Protein AF-A0A378MZ27-F1 (afdb_monomer_lite)

Organism: Mannheimia haemolytica (NCBI:txid75985)

Secondary structure (DSSP, 8-state):
-B-BT-BSS--STTSSPPPBPSSSEEEEEEEEEE-SSTT--EEEEEEEEE-SS-PBPPP---S-GGGS-HHHHHHHHHHTTPPP-SSS--PPPP-

Structure (mmCIF, N/CA/C/O backbone):
data_AF-A0A378MZ27-F1
#
_entry.id   AF-A0A378MZ27-F1
#
loop_
_atom_site.group_PDB
_atom_site.id
_atom_site.type_symbol
_atom_site.label_atom_id
_atom_site.label_alt_id
_atom_site.label_comp_id
_atom_site.label_asym_id
_atom_site.label_entity_id
_atom_site.label_seq_id
_atom_site.pdbx_PDB_ins_code
_atom_site.Cartn_x
_atom_site.Cartn_y
_atom_site.Cartn_z
_atom_site.occupancy
_atom_site.B_iso_or_equiv
_atom_site.auth_seq_id
_atom_site.auth_comp_id
_atom_site.auth_asym_id
_atom_site.auth_atom_id
_atom_site.pdbx_PDB_model_num
ATOM 1 N N . MET A 1 1 ? -3.894 -12.401 -9.930 1.00 94.25 1 MET A N 1
ATOM 2 C CA . MET A 1 1 ? -4.795 -11.239 -10.087 1.00 94.25 1 MET A CA 1
ATOM 3 C C . MET A 1 1 ? -4.781 -10.453 -8.793 1.00 94.25 1 MET A C 1
ATOM 5 O O . MET A 1 1 ? -4.634 -11.070 -7.745 1.00 94.25 1 MET A O 1
ATOM 9 N N . VAL A 1 2 ? -4.915 -9.136 -8.875 1.00 98.12 2 VAL A N 1
ATOM 10 C CA . VAL A 1 2 ? -5.040 -8.226 -7.731 1.00 98.12 2 VAL A CA 1
ATOM 11 C C . VAL A 1 2 ? -6.282 -7.361 -7.902 1.00 98.12 2 VAL A C 1
ATOM 13 O O . VAL A 1 2 ? -6.722 -7.117 -9.028 1.00 98.12 2 VAL A O 1
ATOM 16 N N . LEU A 1 3 ? -6.851 -6.927 -6.783 1.00 98.56 3 LEU A N 1
ATOM 17 C CA . LEU A 1 3 ? -7.974 -5.995 -6.728 1.00 98.56 3 LEU A CA 1
ATOM 18 C C . LEU A 1 3 ? -7.496 -4.600 -6.316 1.00 98.56 3 LEU A C 1
ATOM 20 O O . LEU A 1 3 ? -6.494 -4.454 -5.614 1.00 98.56 3 LEU A O 1
ATOM 24 N N . LYS A 1 4 ? -8.258 -3.574 -6.690 1.00 98.12 4 LYS A N 1
ATOM 25 C CA . LYS A 1 4 ? -8.022 -2.205 -6.233 1.00 98.12 4 LYS A CA 1
ATOM 26 C C . LYS A 1 4 ? -8.153 -2.128 -4.712 1.00 98.12 4 LYS A C 1
ATOM 28 O O . LYS A 1 4 ? -9.120 -2.633 -4.140 1.00 98.12 4 LYS A O 1
ATOM 33 N N . GLY A 1 5 ? -7.170 -1.513 -4.061 1.00 96.38 5 GLY A N 1
ATOM 34 C CA . GLY A 1 5 ? -7.086 -1.452 -2.603 1.00 96.38 5 GLY A CA 1
ATOM 35 C C . GLY A 1 5 ? -6.602 -2.748 -1.943 1.00 96.38 5 GLY A C 1
ATOM 36 O O . GLY A 1 5 ? -6.646 -2.839 -0.724 1.00 96.38 5 GLY A O 1
ATOM 37 N N . GLN A 1 6 ? -6.140 -3.750 -2.702 1.00 97.44 6 GLN A N 1
ATOM 38 C CA . GLN A 1 6 ? -5.500 -4.935 -2.126 1.00 97.44 6 GLN A CA 1
ATOM 39 C C . GLN A 1 6 ? -4.056 -4.612 -1.707 1.00 97.44 6 GLN A C 1
ATOM 41 O O . GLN A 1 6 ? -3.321 -4.056 -2.527 1.00 97.44 6 GLN A O 1
ATOM 46 N N . PRO A 1 7 ? -3.610 -4.973 -0.489 1.00 95.75 7 PRO A N 1
ATOM 47 C CA . PRO A 1 7 ? -2.215 -4.807 -0.093 1.00 95.75 7 PRO A CA 1
ATOM 48 C C . PRO A 1 7 ? -1.305 -5.695 -0.954 1.00 95.75 7 PRO A C 1
ATOM 50 O O . PRO A 1 7 ? -1.557 -6.889 -1.125 1.00 95.75 7 PRO A O 1
ATOM 53 N N . LEU A 1 8 ? -0.255 -5.093 -1.510 1.00 96.38 8 LEU A N 1
ATOM 54 C CA . LEU A 1 8 ? 0.781 -5.750 -2.314 1.00 96.38 8 LEU A CA 1
ATOM 55 C C . LEU A 1 8 ? 2.028 -6.059 -1.490 1.00 96.38 8 LEU A C 1
ATOM 57 O O . LEU A 1 8 ? 2.742 -7.017 -1.777 1.00 96.38 8 LEU A O 1
ATOM 61 N N . THR A 1 9 ? 2.283 -5.253 -0.463 1.00 93.50 9 THR A N 1
ATOM 62 C CA . THR A 1 9 ? 3.365 -5.463 0.494 1.00 93.50 9 THR A CA 1
ATOM 63 C C . THR A 1 9 ? 2.796 -5.643 1.892 1.00 93.50 9 THR A C 1
ATOM 65 O O . THR A 1 9 ? 1.669 -5.244 2.192 1.00 93.50 9 THR A O 1
ATOM 68 N N . LYS A 1 10 ? 3.592 -6.255 2.766 1.00 88.19 10 LYS A N 1
ATOM 69 C CA . LYS A 1 10 ? 3.321 -6.308 4.197 1.00 88.19 10 LYS A CA 1
ATOM 70 C C . LYS A 1 10 ? 4.367 -5.453 4.891 1.00 88.19 10 LYS A C 1
ATOM 72 O O . LYS A 1 10 ? 5.559 -5.665 4.692 1.00 88.19 10 LYS A O 1
ATOM 77 N N . GLY A 1 11 ? 3.915 -4.499 5.689 1.00 78.81 11 GLY A N 1
ATOM 78 C CA . GLY A 1 11 ? 4.813 -3.752 6.548 1.00 78.81 11 GLY A CA 1
ATOM 79 C C . GLY A 1 11 ? 5.298 -4.590 7.734 1.00 78.81 11 GLY A C 1
ATOM 80 O O . GLY A 1 11 ? 4.617 -5.517 8.177 1.00 78.81 11 GLY A O 1
ATOM 81 N N . ASP A 1 12 ? 6.470 -4.243 8.257 1.00 78.19 12 ASP A N 1
ATOM 82 C CA . ASP A 1 12 ? 7.044 -4.866 9.450 1.00 78.19 12 ASP A CA 1
ATOM 83 C C . ASP A 1 12 ? 6.919 -3.921 10.653 1.00 78.19 12 ASP A C 1
ATOM 85 O O . ASP A 1 12 ? 7.479 -2.825 10.631 1.00 78.19 12 ASP A O 1
ATOM 89 N N . HIS A 1 13 ? 6.157 -4.320 11.679 1.00 72.56 13 HIS A N 1
ATOM 90 C CA . HIS A 1 13 ? 6.013 -3.616 12.965 1.00 72.56 13 HIS A CA 1
ATOM 91 C C . HIS A 1 13 ? 5.930 -2.077 12.859 1.00 72.56 13 HIS A C 1
ATOM 93 O O . HIS A 1 13 ? 6.703 -1.368 13.500 1.00 72.56 13 HIS A O 1
ATOM 99 N N . PHE A 1 14 ? 5.025 -1.542 12.030 1.00 74.31 14 PHE A N 1
ATOM 100 C CA . PHE A 1 14 ? 4.853 -0.091 11.811 1.00 74.31 14 PHE A CA 1
ATOM 101 C C . PHE A 1 14 ? 6.042 0.668 11.195 1.00 74.31 14 PHE A C 1
ATOM 103 O O . PHE A 1 14 ? 5.942 1.873 10.981 1.00 74.31 14 PHE A O 1
ATOM 110 N N . ARG A 1 15 ? 7.147 0.002 10.842 1.00 75.88 15 ARG A N 1
ATOM 111 C CA . ARG A 1 15 ? 8.310 0.651 10.205 1.00 75.88 15 ARG A CA 1
ATOM 112 C C . ARG A 1 15 ? 8.071 0.991 8.741 1.00 75.88 15 ARG A C 1
ATOM 114 O O . ARG A 1 15 ? 8.688 1.905 8.207 1.00 75.88 15 ARG A O 1
ATOM 121 N N . GLN A 1 16 ? 7.208 0.220 8.092 1.00 85.38 16 GLN A N 1
ATOM 122 C CA . GLN A 1 16 ? 6.831 0.384 6.696 1.00 85.38 16 GLN A CA 1
ATOM 123 C C . GLN A 1 16 ? 5.332 0.196 6.574 1.00 85.38 16 GLN A C 1
ATOM 125 O O . GLN A 1 16 ? 4.757 -0.664 7.244 1.00 85.38 16 GLN A O 1
ATOM 130 N N . LEU A 1 17 ? 4.711 0.989 5.714 1.00 89.69 17 LEU A N 1
ATOM 131 C CA . LEU A 1 17 ? 3.292 0.889 5.428 1.00 89.69 17 LEU A CA 1
ATOM 132 C C . LEU A 1 17 ? 3.056 -0.115 4.295 1.00 89.69 17 LEU A C 1
ATOM 134 O O . LEU A 1 17 ? 3.835 -0.140 3.338 1.00 89.69 17 LEU A O 1
ATOM 138 N N . PRO A 1 18 ? 1.988 -0.926 4.367 1.00 92.62 18 PRO A N 1
ATOM 139 C CA . PRO A 1 18 ? 1.526 -1.693 3.221 1.00 92.62 18 PRO A CA 1
ATOM 140 C C . PRO A 1 18 ? 1.236 -0.769 2.033 1.00 92.62 18 PRO A C 1
ATOM 142 O O . PRO A 1 18 ? 0.488 0.203 2.147 1.00 92.62 18 PRO A O 1
ATOM 145 N N . VAL A 1 19 ? 1.802 -1.091 0.874 1.00 93.00 19 VAL A N 1
ATOM 146 C CA . VAL A 1 19 ? 1.490 -0.428 -0.394 1.00 93.00 19 VAL A CA 1
ATOM 147 C C . VAL A 1 19 ? 0.351 -1.194 -1.047 1.00 93.00 19 VAL A C 1
ATOM 149 O O . VAL A 1 19 ? 0.410 -2.418 -1.163 1.00 93.00 19 VAL A O 1
ATOM 152 N N . HIS A 1 20 ? -0.691 -0.484 -1.467 1.00 96.19 20 HIS A N 1
ATOM 153 C CA . HIS A 1 20 ? -1.897 -1.083 -2.028 1.00 96.19 20 HIS A CA 1
ATOM 154 C C . HIS A 1 20 ? -1.936 -0.944 -3.545 1.00 96.19 20 HIS A C 1
ATOM 156 O O . HIS A 1 20 ? -1.435 0.027 -4.110 1.00 96.19 20 HIS A O 1
ATOM 162 N N . SER A 1 21 ? -2.574 -1.905 -4.208 1.00 97.69 21 SER A N 1
ATOM 163 C CA . SER A 1 21 ? -2.784 -1.838 -5.646 1.00 97.69 21 SER A CA 1
ATOM 164 C C . SER A 1 21 ? -3.729 -0.685 -6.015 1.00 97.69 21 SER A C 1
ATOM 166 O O . SER A 1 21 ? -4.825 -0.597 -5.447 1.00 97.69 21 SER A O 1
ATOM 168 N N . PRO A 1 22 ? -3.360 0.184 -6.974 1.00 97.00 22 PRO A N 1
ATOM 169 C CA . PRO A 1 22 ? -4.188 1.322 -7.370 1.00 97.00 22 PRO A CA 1
ATOM 170 C C . PRO A 1 22 ? -5.362 0.939 -8.289 1.00 97.00 22 PRO A C 1
ATOM 172 O O . PRO A 1 22 ? -6.280 1.739 -8.462 1.00 97.00 22 PRO A O 1
ATOM 175 N N . THR A 1 23 ? -5.354 -0.266 -8.869 1.00 98.12 23 THR A N 1
ATOM 176 C CA . THR A 1 23 ? -6.360 -0.765 -9.824 1.00 98.12 23 THR A CA 1
ATOM 177 C C . THR A 1 23 ? -6.496 -2.289 -9.723 1.00 98.12 23 THR A C 1
ATOM 179 O O . THR A 1 23 ? -5.692 -2.945 -9.064 1.00 98.12 23 THR A O 1
ATOM 182 N N . SER A 1 24 ? -7.506 -2.879 -10.361 1.00 98.69 24 SER A N 1
ATOM 183 C CA . SER A 1 24 ? -7.550 -4.331 -10.557 1.00 98.69 24 SER A CA 1
ATOM 184 C C . SER A 1 24 ? -6.743 -4.744 -11.783 1.00 98.69 24 SER A C 1
ATOM 186 O O . SER A 1 24 ? -6.612 -3.997 -12.754 1.00 98.69 24 SER A O 1
ATOM 188 N N . GLY A 1 25 ? -6.186 -5.951 -11.746 1.00 98.50 25 GLY A N 1
ATOM 189 C CA . GLY A 1 25 ? -5.399 -6.442 -12.866 1.00 98.50 25 GLY A CA 1
ATOM 190 C C . GLY A 1 25 ? -4.535 -7.646 -12.544 1.00 98.50 25 GLY A C 1
ATOM 191 O O . GLY A 1 25 ? -4.747 -8.376 -11.567 1.00 98.50 25 GLY A O 1
ATOM 192 N N . ARG A 1 26 ? -3.530 -7.857 -13.387 1.00 98.56 26 ARG A N 1
ATOM 193 C CA . ARG A 1 26 ? -2.564 -8.945 -13.263 1.00 98.56 26 ARG A CA 1
ATOM 194 C C . ARG A 1 26 ? -1.187 -8.370 -12.968 1.00 98.56 26 ARG A C 1
ATOM 196 O O . ARG A 1 26 ? -0.717 -7.490 -13.675 1.00 98.56 26 ARG A O 1
ATOM 203 N N . VAL A 1 27 ? -0.529 -8.896 -11.938 1.00 98.19 27 VAL A N 1
ATOM 204 C CA . VAL A 1 27 ? 0.900 -8.639 -11.734 1.00 98.19 27 VAL A CA 1
ATOM 205 C C . VAL A 1 27 ? 1.655 -9.356 -12.847 1.00 98.19 27 VAL A C 1
ATOM 207 O O . VAL A 1 27 ? 1.488 -10.566 -13.013 1.00 98.19 27 VAL A O 1
ATOM 210 N N . ILE A 1 28 ? 2.435 -8.603 -13.615 1.00 98.19 28 ILE A N 1
ATOM 211 C CA . ILE A 1 28 ? 3.197 -9.118 -14.759 1.00 98.19 28 ILE A CA 1
ATOM 212 C C . ILE A 1 28 ? 4.706 -9.126 -14.516 1.00 98.19 28 ILE A C 1
ATOM 214 O O . ILE A 1 28 ? 5.421 -9.792 -15.254 1.00 98.19 28 ILE A O 1
ATOM 218 N N . GLY A 1 29 ? 5.178 -8.446 -13.469 1.00 97.50 29 GLY A N 1
ATOM 219 C CA . GLY A 1 29 ? 6.593 -8.399 -13.126 1.00 97.50 29 GLY A CA 1
ATOM 220 C C . GLY A 1 29 ? 6.847 -7.798 -11.748 1.00 97.50 29 GLY A C 1
ATOM 221 O O . GLY A 1 29 ? 6.014 -7.061 -11.210 1.00 97.50 29 GLY A O 1
ATOM 222 N N . ILE A 1 30 ? 8.005 -8.146 -11.190 1.00 97.31 30 ILE A N 1
ATOM 223 C CA . ILE A 1 30 ? 8.599 -7.519 -10.008 1.00 97.31 30 ILE A CA 1
ATOM 224 C C . ILE A 1 30 ? 10.075 -7.317 -10.335 1.00 97.31 30 ILE A C 1
ATOM 226 O O . ILE A 1 30 ? 10.854 -8.267 -10.302 1.00 97.31 30 ILE A O 1
ATOM 230 N N . GLU A 1 31 ? 10.443 -6.100 -10.711 1.00 97.00 31 GLU A N 1
ATOM 231 C CA . GLU A 1 31 ? 11.767 -5.800 -11.262 1.00 97.00 31 GLU A CA 1
ATOM 232 C C . GLU A 1 31 ? 12.144 -4.326 -11.046 1.00 97.00 31 GLU A C 1
ATOM 234 O O . GLU A 1 31 ? 11.278 -3.523 -10.685 1.00 97.00 31 GLU A O 1
ATOM 239 N N . PRO A 1 32 ? 13.428 -3.950 -11.205 1.00 96.56 32 PRO A N 1
ATOM 240 C CA . PRO A 1 32 ? 13.839 -2.555 -11.119 1.00 96.56 32 PRO A CA 1
ATOM 241 C C . PRO A 1 32 ? 13.162 -1.701 -12.198 1.00 96.56 32 PRO A C 1
ATOM 243 O O . PRO A 1 32 ? 13.278 -1.988 -13.387 1.00 96.56 32 PRO A O 1
ATOM 246 N N . TYR A 1 33 ? 12.511 -0.616 -11.784 1.00 94.06 33 TYR A N 1
ATOM 247 C CA . TYR A 1 33 ? 11.925 0.385 -12.674 1.00 94.06 33 TYR A CA 1
ATOM 248 C C . TYR A 1 33 ? 12.313 1.787 -12.209 1.00 94.06 33 TYR A C 1
ATOM 250 O O . TYR A 1 33 ? 12.633 1.980 -11.038 1.00 94.06 33 TYR A O 1
ATOM 258 N N . VAL A 1 34 ? 12.312 2.766 -13.117 1.00 93.06 34 VAL A N 1
ATOM 259 C CA . VAL A 1 34 ? 12.656 4.153 -12.771 1.00 93.06 34 VAL A CA 1
ATOM 260 C C . VAL A 1 34 ? 11.744 4.659 -11.650 1.00 93.06 34 VAL A C 1
ATOM 262 O O . VAL A 1 34 ? 10.518 4.577 -11.758 1.00 93.06 34 VAL A O 1
ATOM 265 N N . SER A 1 35 ? 12.336 5.140 -10.554 1.00 89.06 35 SER A N 1
ATOM 266 C CA . SER A 1 35 ? 11.556 5.647 -9.427 1.00 89.06 35 SER 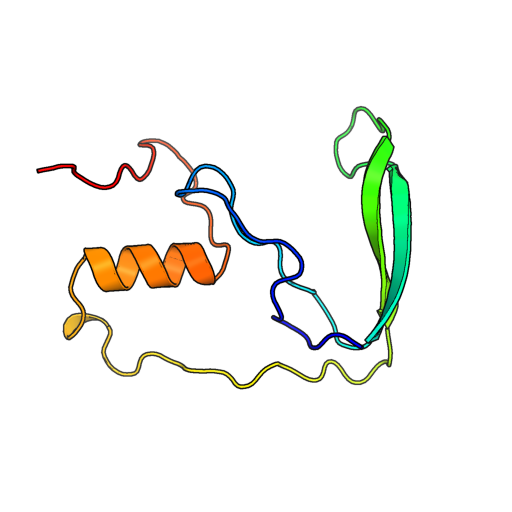A CA 1
ATOM 267 C C . SER A 1 35 ? 10.881 6.978 -9.760 1.00 89.06 35 SER A C 1
ATOM 269 O O . SER A 1 35 ? 11.283 7.709 -10.666 1.00 89.06 35 SER A O 1
ATOM 271 N N . ALA A 1 36 ? 9.844 7.314 -8.991 1.00 82.88 36 ALA A N 1
ATOM 272 C CA . ALA A 1 36 ? 9.156 8.601 -9.096 1.00 82.88 36 ALA A CA 1
ATOM 273 C C . ALA A 1 36 ? 9.966 9.770 -8.500 1.00 82.88 36 ALA A C 1
ATOM 275 O O . ALA A 1 36 ? 9.583 10.932 -8.647 1.00 82.88 36 ALA A O 1
ATOM 276 N N . HIS A 1 37 ? 11.065 9.482 -7.799 1.00 85.94 37 HIS A N 1
ATOM 277 C CA . HIS A 1 37 ? 11.942 10.503 -7.247 1.00 85.94 37 HIS A CA 1
ATOM 278 C C . HIS A 1 37 ? 12.761 11.169 -8.362 1.00 85.94 37 HIS A C 1
ATOM 280 O O . HIS A 1 37 ? 13.177 10.521 -9.320 1.00 85.94 37 HIS A O 1
ATOM 286 N N . ALA A 1 38 ? 13.069 12.461 -8.214 1.00 86.75 38 ALA A N 1
ATOM 287 C CA . ALA A 1 38 ? 13.785 13.238 -9.232 1.00 86.75 38 ALA A CA 1
ATOM 288 C C . ALA A 1 38 ? 15.185 12.690 -9.584 1.00 86.75 38 ALA A C 1
ATOM 290 O O . ALA A 1 38 ? 15.735 13.039 -10.624 1.00 86.75 38 ALA A O 1
ATOM 291 N N . SER A 1 39 ? 15.764 11.831 -8.736 1.00 90.62 39 SER A N 1
ATOM 292 C CA . SER A 1 39 ? 17.033 11.154 -9.028 1.00 90.62 39 SER A CA 1
ATOM 293 C C . SER A 1 39 ? 16.933 10.107 -10.141 1.00 90.62 39 SER A C 1
ATOM 295 O O . SER A 1 39 ? 17.965 9.752 -10.703 1.00 90.62 39 SER A O 1
ATOM 297 N N . GLY A 1 40 ? 15.737 9.582 -10.438 1.00 89.38 40 GLY A N 1
ATOM 298 C CA . GLY A 1 40 ? 15.526 8.561 -11.469 1.00 89.38 40 GLY A CA 1
ATOM 299 C C . GLY A 1 40 ? 16.246 7.232 -11.211 1.00 89.38 40 GLY A C 1
ATOM 300 O O . GLY A 1 40 ? 16.444 6.449 -12.140 1.00 89.38 40 GLY A O 1
ATOM 301 N N . LEU A 1 41 ? 16.673 6.967 -9.972 1.00 93.94 41 LEU A N 1
ATOM 302 C CA . LEU A 1 41 ? 17.332 5.706 -9.631 1.00 93.94 41 LEU A CA 1
ATOM 303 C C . LEU A 1 41 ? 16.322 4.549 -9.700 1.00 93.94 41 LEU A C 1
ATOM 305 O O . LEU A 1 41 ? 15.205 4.712 -9.206 1.00 93.94 41 LEU A O 1
ATOM 309 N N . PRO A 1 42 ? 16.681 3.390 -10.285 1.00 94.12 42 PRO A N 1
ATOM 310 C CA . PRO A 1 42 ? 15.779 2.249 -10.329 1.00 94.12 42 PRO A CA 1
ATOM 311 C C . PRO A 1 42 ? 15.442 1.718 -8.932 1.00 94.12 42 PRO A C 1
ATOM 313 O O . PRO A 1 42 ? 16.334 1.511 -8.109 1.00 94.12 42 PRO A O 1
ATOM 316 N N . GLU A 1 43 ? 14.166 1.424 -8.698 1.00 93.00 43 GLU A N 1
ATOM 317 C CA . GLU A 1 43 ? 13.651 0.798 -7.480 1.00 93.00 43 GLU A CA 1
ATOM 318 C C . GLU A 1 43 ? 12.874 -0.477 -7.821 1.00 93.00 43 GLU A C 1
ATOM 320 O O . GLU A 1 43 ? 12.241 -0.577 -8.877 1.00 93.00 43 GLU A O 1
ATOM 325 N N . ILE A 1 44 ? 12.914 -1.470 -6.926 1.00 94.31 44 ILE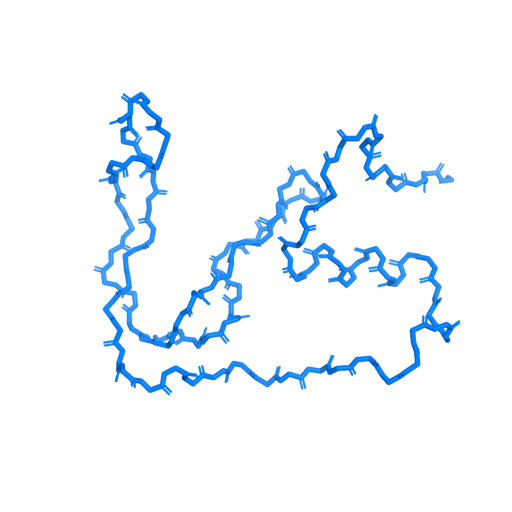 A N 1
ATOM 326 C CA . ILE A 1 44 ? 12.125 -2.698 -7.079 1.00 94.31 44 ILE A CA 1
ATOM 327 C C . ILE A 1 44 ? 10.640 -2.336 -7.125 1.00 94.31 44 ILE A C 1
ATOM 329 O O . ILE A 1 44 ? 10.091 -1.811 -6.159 1.00 94.31 44 ILE A O 1
ATOM 333 N N . THR A 1 45 ? 9.995 -2.641 -8.249 1.00 95.31 45 THR A N 1
ATOM 334 C CA . THR A 1 45 ? 8.648 -2.173 -8.577 1.00 95.31 45 THR A CA 1
ATOM 335 C C . THR A 1 45 ? 7.746 -3.337 -8.965 1.00 95.31 45 THR A C 1
ATOM 337 O O . THR A 1 45 ? 8.148 -4.234 -9.702 1.00 95.31 45 THR A O 1
ATOM 340 N N . VAL A 1 46 ? 6.498 -3.315 -8.490 1.00 96.81 46 VAL A N 1
ATOM 341 C CA . VAL A 1 46 ? 5.454 -4.256 -8.915 1.00 96.81 46 VAL A CA 1
ATOM 342 C C . VAL A 1 46 ? 4.749 -3.692 -10.148 1.00 96.81 46 VAL A C 1
ATOM 344 O O . VAL A 1 46 ? 4.129 -2.632 -10.072 1.00 96.81 46 VAL A O 1
ATOM 347 N N . ILE A 1 47 ? 4.805 -4.408 -11.272 1.00 97.00 47 ILE A N 1
ATOM 348 C CA . ILE A 1 47 ? 4.192 -3.985 -12.538 1.00 97.00 47 ILE A CA 1
ATOM 349 C C . ILE A 1 47 ? 2.834 -4.668 -12.696 1.00 97.00 47 ILE A C 1
ATOM 351 O O . ILE A 1 47 ? 2.728 -5.897 -12.626 1.00 97.00 47 ILE A O 1
ATOM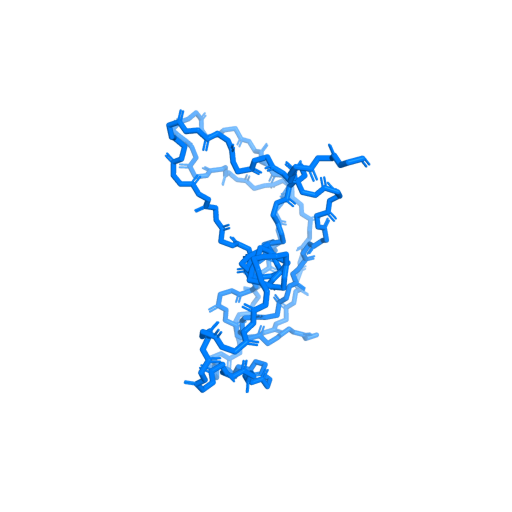 355 N N . ILE A 1 48 ? 1.790 -3.868 -12.922 1.00 98.12 48 ILE A N 1
ATOM 356 C CA . ILE A 1 48 ? 0.406 -4.336 -13.032 1.00 98.12 48 ILE A CA 1
ATOM 357 C C . ILE A 1 48 ? -0.145 -3.995 -14.413 1.00 98.12 48 ILE A C 1
ATOM 359 O O . ILE A 1 48 ? -0.265 -2.829 -14.779 1.00 98.12 48 ILE A O 1
ATOM 363 N N . GLU A 1 49 ? -0.537 -5.029 -15.151 1.00 98.44 49 GLU A N 1
ATOM 364 C CA . GLU A 1 49 ? -1.390 -4.909 -16.329 1.00 98.44 49 GLU A CA 1
ATOM 365 C C . GLU A 1 49 ? -2.835 -4.738 -15.849 1.00 98.44 49 GLU A C 1
ATOM 367 O O . GLU A 1 49 ? -3.408 -5.658 -15.253 1.00 98.44 49 GLU A O 1
ATOM 372 N N . THR A 1 50 ? -3.404 -3.545 -16.042 1.00 98.19 50 THR A N 1
ATOM 373 C CA . THR A 1 50 ? -4.789 -3.259 -15.644 1.00 98.19 50 THR A CA 1
ATOM 374 C C . THR A 1 50 ? -5.771 -4.112 -16.444 1.00 98.19 50 THR A C 1
ATOM 376 O O . THR A 1 50 ? -5.604 -4.316 -17.644 1.00 98.19 50 THR A O 1
ATOM 379 N N . ASP A 1 51 ? -6.822 -4.597 -15.782 1.00 97.81 51 ASP A N 1
ATOM 380 C CA . ASP A 1 51 ? -7.943 -5.261 -16.456 1.00 97.81 51 ASP A CA 1
ATOM 381 C C . ASP A 1 51 ? -9.054 -4.283 -16.886 1.00 97.81 51 ASP A C 1
ATOM 383 O O . ASP A 1 51 ? -10.067 -4.715 -17.442 1.00 97.81 51 ASP A O 1
ATOM 387 N N . GLY A 1 52 ? -8.885 -2.982 -16.608 1.00 97.81 52 GLY A N 1
ATOM 388 C CA . GLY A 1 52 ? -9.830 -1.911 -16.933 1.00 97.81 52 GLY A CA 1
ATOM 389 C C . GLY A 1 52 ? -11.114 -1.899 -16.096 1.00 97.81 52 GLY A C 1
ATOM 390 O O . GLY A 1 52 ? -12.017 -1.120 -16.391 1.00 97.81 52 GLY A O 1
ATOM 391 N N . LYS A 1 53 ? -11.237 -2.760 -15.077 1.00 97.94 53 LYS A N 1
ATOM 392 C CA . LYS A 1 53 ? -12.480 -2.916 -14.298 1.00 97.94 53 LYS A CA 1
ATOM 393 C C . LYS A 1 53 ? -12.491 -2.137 -12.990 1.00 97.94 53 LYS A C 1
ATOM 395 O O . LYS A 1 53 ? -13.564 -1.959 -12.420 1.00 97.94 53 LYS A O 1
ATOM 400 N N . ASP A 1 54 ? -11.318 -1.747 -12.487 1.00 96.50 54 ASP A N 1
ATOM 401 C CA . ASP A 1 54 ? -11.137 -1.106 -11.177 1.00 96.50 54 ASP A CA 1
ATOM 402 C C . ASP A 1 54 ? -11.913 -1.797 -10.041 1.00 96.50 54 ASP A C 1
ATOM 404 O O . ASP A 1 54 ? -12.469 -1.164 -9.137 1.00 96.50 54 ASP A O 1
ATOM 408 N N . LYS A 1 55 ? -11.963 -3.131 -10.079 1.00 98.25 55 LYS A N 1
ATOM 409 C CA . LYS A 1 55 ? -12.696 -3.918 -9.096 1.00 98.25 55 LYS A CA 1
ATOM 410 C C . LYS A 1 55 ? -12.002 -3.807 -7.742 1.00 98.25 55 LYS A C 1
ATOM 412 O O . LYS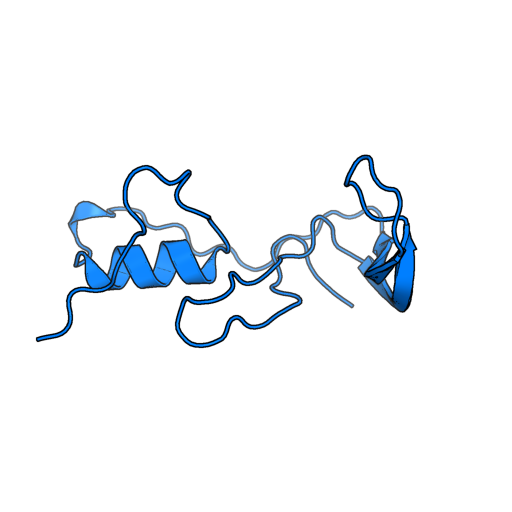 A 1 55 ? -10.860 -4.234 -7.582 1.00 98.25 55 LYS A O 1
ATOM 417 N N . TRP A 1 56 ? -12.714 -3.255 -6.769 1.00 97.75 56 TRP A N 1
ATOM 418 C CA . TRP A 1 56 ? -12.239 -3.104 -5.399 1.00 97.75 56 TRP A CA 1
ATOM 419 C C . TRP A 1 56 ? -12.223 -4.429 -4.635 1.00 97.75 56 TRP A C 1
ATOM 421 O O . TRP A 1 56 ? -13.026 -5.327 -4.904 1.00 97.75 56 TRP A O 1
ATOM 431 N N . VAL A 1 57 ? -11.336 -4.515 -3.641 1.00 97.19 57 VAL A N 1
ATOM 432 C CA . VAL A 1 57 ? -11.512 -5.439 -2.514 1.00 97.19 57 VAL A CA 1
ATOM 433 C C . VAL A 1 57 ? -12.837 -5.163 -1.802 1.00 97.19 57 VAL A C 1
ATOM 435 O O . VAL A 1 57 ? -13.414 -4.077 -1.922 1.00 97.19 57 VAL A O 1
ATOM 438 N N . GLU A 1 58 ? -13.320 -6.137 -1.034 1.00 95.62 58 GLU A N 1
ATOM 439 C CA . GLU A 1 58 ? -14.420 -5.881 -0.111 1.00 95.62 58 GLU A CA 1
ATOM 440 C C . GLU A 1 58 ? -14.020 -4.762 0.857 1.00 95.62 58 GLU A C 1
ATOM 442 O O . GLU A 1 58 ? -12.972 -4.813 1.503 1.00 95.62 58 GLU A O 1
ATOM 447 N N . ARG A 1 59 ? -14.839 -3.711 0.911 1.00 92.06 59 ARG A N 1
ATOM 448 C CA . ARG A 1 59 ? -14.585 -2.551 1.762 1.00 92.06 59 ARG A CA 1
ATOM 449 C C . ARG A 1 59 ? -15.302 -2.755 3.083 1.00 92.06 59 ARG A C 1
ATOM 451 O O . ARG A 1 59 ? -16.492 -3.047 3.091 1.00 92.06 59 ARG A O 1
ATOM 458 N N . GLN A 1 60 ? -14.586 -2.522 4.174 1.00 90.12 60 GLN A N 1
ATOM 459 C CA . GLN A 1 60 ? -15.119 -2.580 5.532 1.00 90.12 60 GLN A CA 1
ATOM 460 C C . GLN A 1 60 ? -15.081 -1.171 6.142 1.00 90.12 60 GLN A C 1
ATOM 462 O O . GLN A 1 60 ? -14.140 -0.843 6.876 1.00 90.12 60 GLN A O 1
ATOM 467 N N . PRO A 1 61 ? -16.034 -0.291 5.772 1.00 89.50 61 PRO A N 1
ATOM 468 C CA . PRO A 1 61 ? -16.111 1.043 6.350 1.00 89.50 61 PRO A CA 1
ATOM 469 C C . PRO A 1 61 ? -16.364 0.955 7.860 1.00 89.50 61 PRO A C 1
ATOM 471 O O . PRO A 1 61 ? -16.978 0.011 8.351 1.00 89.50 61 PRO A O 1
ATOM 474 N N . ILE A 1 62 ? -15.872 1.947 8.594 1.00 90.88 62 ILE A N 1
ATOM 475 C CA . ILE A 1 62 ? -16.131 2.097 10.026 1.00 90.88 62 ILE A CA 1
ATOM 476 C C . ILE A 1 62 ? -17.285 3.088 10.148 1.00 90.88 62 ILE A C 1
ATOM 478 O O . ILE A 1 62 ? -17.120 4.245 9.770 1.00 90.88 62 ILE A O 1
ATOM 482 N N . GLU A 1 63 ? -18.442 2.631 10.623 1.00 89.75 63 GLU A N 1
ATOM 483 C CA . GLU A 1 63 ? -19.629 3.488 10.762 1.00 89.75 63 GLU A CA 1
ATOM 484 C C . GLU A 1 63 ? -19.463 4.509 11.892 1.00 89.75 63 GLU A C 1
ATOM 486 O O . GLU A 1 63 ? -19.679 5.700 11.684 1.00 89.75 63 GLU A O 1
ATOM 491 N N . ASP A 1 64 ? -19.007 4.051 13.061 1.00 94.06 64 ASP A N 1
ATOM 492 C CA . ASP A 1 64 ? -18.692 4.898 14.208 1.00 94.06 64 ASP A CA 1
ATOM 493 C C . ASP A 1 64 ? -17.259 4.641 14.680 1.00 94.06 64 ASP A C 1
ATOM 495 O O . ASP A 1 64 ? -16.966 3.654 15.357 1.00 94.06 64 ASP A O 1
ATOM 499 N N . PHE A 1 65 ? -16.342 5.535 14.315 1.00 89.94 65 PHE A N 1
ATOM 500 C CA . PHE A 1 65 ? -14.945 5.412 14.724 1.00 89.94 65 PHE A CA 1
ATOM 501 C C . PHE A 1 65 ? -14.714 5.792 16.193 1.00 89.94 65 PHE A C 1
ATOM 503 O O . PHE A 1 65 ? -13.685 5.405 16.740 1.00 89.94 65 PHE A O 1
ATOM 510 N N . LEU A 1 66 ? -15.647 6.502 16.844 1.00 94.25 66 LEU A N 1
ATOM 511 C CA . LEU A 1 66 ? -15.545 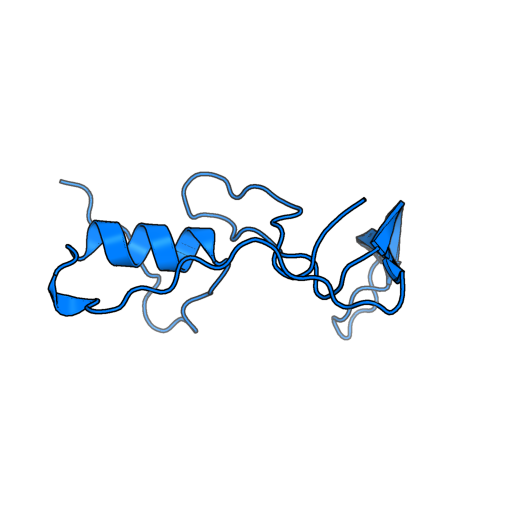6.856 18.267 1.00 94.25 66 LEU A CA 1
ATOM 512 C C . LEU A 1 66 ? -15.766 5.642 19.175 1.00 94.25 66 LEU A C 1
ATOM 514 O O . LEU A 1 66 ? -15.348 5.652 20.331 1.00 94.25 66 LEU A O 1
ATOM 518 N N . SER A 1 67 ? -16.378 4.584 18.640 1.00 95.44 67 SER A N 1
ATOM 519 C CA . SER A 1 67 ? -16.508 3.289 19.312 1.00 95.44 67 SER A CA 1
ATOM 520 C C . SER A 1 67 ? -15.192 2.502 19.396 1.00 95.44 67 SER A C 1
ATOM 522 O O . SER A 1 67 ? -15.107 1.522 20.138 1.00 95.44 67 SER A O 1
ATOM 524 N N . LEU A 1 68 ? -14.164 2.908 18.641 1.00 95.25 68 LEU A N 1
ATOM 525 C CA . LEU A 1 68 ? -12.877 2.224 18.584 1.00 95.25 68 LEU A CA 1
ATOM 526 C C . LEU A 1 68 ? -11.893 2.804 19.597 1.00 95.25 68 LEU A C 1
ATOM 528 O O . LEU A 1 68 ? -11.843 4.010 19.837 1.00 95.25 68 LEU A O 1
ATOM 532 N N . THR A 1 69 ? -11.037 1.945 20.140 1.00 95.69 69 THR A N 1
ATOM 533 C CA . THR A 1 69 ? -9.888 2.405 20.920 1.00 95.69 69 THR A CA 1
ATOM 534 C C . THR A 1 69 ? -8.856 3.076 20.015 1.00 95.69 69 THR A C 1
ATOM 536 O O . THR A 1 69 ? -8.775 2.792 18.815 1.00 95.69 69 THR A O 1
ATOM 539 N N . SER A 1 70 ? -8.001 3.919 20.599 1.00 92.50 70 SER A N 1
ATOM 540 C CA . SER A 1 70 ? -6.873 4.523 19.882 1.00 92.50 70 SER A CA 1
ATOM 541 C C . SER A 1 70 ? -6.039 3.468 19.151 1.00 92.50 70 SER A C 1
ATOM 543 O O . SER A 1 70 ? -5.789 3.615 17.960 1.00 92.50 70 SER A O 1
ATOM 545 N N . ASP A 1 71 ? -5.697 2.356 19.807 1.00 90.81 71 ASP A N 1
ATOM 546 C CA . ASP A 1 71 ? -4.913 1.277 19.193 1.00 90.81 71 ASP A CA 1
ATOM 547 C C . ASP A 1 71 ? -5.617 0.635 17.997 1.00 90.81 71 ASP A C 1
ATOM 549 O O . ASP A 1 71 ? -4.981 0.354 16.982 1.00 90.81 71 ASP A O 1
ATOM 553 N N . GLN A 1 72 ? -6.936 0.440 18.064 1.00 92.69 72 GLN A N 1
ATOM 554 C CA . GLN A 1 72 ? -7.707 -0.090 16.938 1.00 92.69 72 GLN A CA 1
ATOM 555 C C . GLN A 1 72 ? -7.702 0.871 15.746 1.00 92.69 72 GLN A C 1
ATOM 557 O O . GLN A 1 72 ? -7.573 0.430 14.602 1.00 92.69 72 GLN A O 1
ATOM 562 N N . ILE A 1 73 ? -7.805 2.178 16.001 1.00 91.94 73 ILE A N 1
ATOM 563 C CA . ILE A 1 73 ? -7.712 3.207 14.960 1.00 91.94 73 ILE A CA 1
ATOM 564 C C . ILE A 1 73 ? -6.315 3.186 14.334 1.00 91.94 73 ILE A C 1
ATOM 566 O O . ILE A 1 73 ? -6.195 3.125 13.112 1.00 91.94 73 ILE A O 1
ATOM 570 N N . ILE A 1 74 ? -5.265 3.158 15.155 1.00 88.88 74 ILE A N 1
ATOM 571 C CA . ILE A 1 74 ? -3.863 3.126 14.713 1.00 88.88 74 ILE A CA 1
ATOM 572 C C . ILE A 1 74 ? -3.596 1.908 13.836 1.00 88.88 74 ILE A C 1
ATOM 574 O O . ILE A 1 74 ? -3.044 2.034 12.744 1.00 88.88 74 ILE A O 1
ATOM 578 N N . GLN A 1 75 ? -4.033 0.731 14.285 1.00 89.19 75 GLN A N 1
ATOM 579 C CA . GLN A 1 75 ? -3.906 -0.512 13.531 1.00 89.19 75 GLN A CA 1
ATOM 580 C C . GLN A 1 75 ? -4.631 -0.428 12.186 1.00 89.19 75 GLN A C 1
ATOM 582 O O . GLN A 1 75 ? -4.077 -0.846 11.173 1.00 89.19 75 GLN A O 1
ATOM 587 N N . LYS A 1 76 ? -5.836 0.151 12.137 1.00 90.50 76 LYS A N 1
ATOM 588 C CA . LYS A 1 76 ? -6.577 0.317 10.878 1.00 90.50 76 LYS A CA 1
ATOM 589 C C . LYS A 1 76 ? -5.907 1.311 9.930 1.00 90.50 76 LYS A C 1
ATOM 591 O O . LYS A 1 76 ? -5.754 1.001 8.754 1.00 90.50 76 LYS A O 1
ATOM 596 N N . VAL A 1 77 ? -5.474 2.472 10.421 1.00 90.31 77 VAL A N 1
ATOM 597 C CA . VAL A 1 77 ? -4.738 3.476 9.627 1.00 90.31 77 VAL A CA 1
ATOM 598 C C . VAL A 1 77 ? -3.471 2.860 9.032 1.00 90.31 77 VAL A C 1
ATOM 600 O O . VAL A 1 77 ? -3.214 3.000 7.835 1.00 90.31 77 VAL A O 1
ATOM 603 N N . TYR A 1 78 ? -2.732 2.101 9.844 1.00 90.00 78 TYR A N 1
ATOM 604 C CA . TYR A 1 78 ? -1.562 1.351 9.407 1.00 90.00 78 TYR A CA 1
ATOM 605 C C . TYR A 1 78 ? -1.892 0.311 8.335 1.00 90.00 78 TYR A C 1
ATOM 607 O O . TYR A 1 78 ? -1.248 0.286 7.288 1.00 90.00 78 TYR A O 1
ATOM 615 N N . GLN A 1 79 ? -2.907 -0.528 8.565 1.00 90.06 79 GLN A N 1
ATOM 616 C CA . GLN A 1 79 ? -3.336 -1.551 7.609 1.00 90.06 79 GLN A CA 1
ATOM 617 C C . GLN A 1 79 ? -3.768 -0.947 6.273 1.00 90.06 79 GLN A C 1
ATOM 619 O O . GLN A 1 79 ? -3.479 -1.535 5.238 1.00 90.06 79 GLN A O 1
ATOM 624 N N . TYR A 1 80 ? -4.384 0.237 6.281 1.00 90.88 80 TYR A N 1
ATOM 625 C CA . TYR A 1 80 ? -4.758 0.967 5.068 1.00 90.88 80 TYR A CA 1
ATOM 626 C C . TYR A 1 80 ? -3.592 1.693 4.382 1.00 90.88 80 TYR A C 1
ATOM 628 O O . TYR A 1 80 ? -3.796 2.360 3.369 1.00 90.88 80 TYR A O 1
ATOM 636 N N . GLY A 1 81 ? -2.362 1.541 4.881 1.00 87.88 81 GLY A N 1
ATOM 637 C CA . GLY A 1 81 ? -1.169 2.103 4.255 1.00 87.88 81 GLY A CA 1
ATOM 638 C C . GLY A 1 81 ? -1.097 3.627 4.340 1.00 87.88 81 GLY A C 1
ATOM 639 O O . GLY A 1 81 ? -0.415 4.260 3.537 1.00 87.88 81 GLY A O 1
ATOM 640 N N . ILE A 1 82 ? -1.822 4.228 5.286 1.00 88.62 82 ILE A N 1
ATOM 641 C CA . ILE A 1 82 ? -1.899 5.677 5.446 1.00 88.62 82 ILE A CA 1
ATOM 642 C C . ILE A 1 82 ? -0.731 6.135 6.320 1.00 88.62 82 ILE A C 1
ATOM 644 O O . ILE A 1 82 ? -0.595 5.721 7.472 1.00 88.62 82 ILE A O 1
ATOM 648 N N . ALA A 1 83 ? 0.106 7.013 5.770 1.00 76.56 83 ALA A N 1
ATOM 649 C CA . ALA A 1 83 ? 1.180 7.659 6.513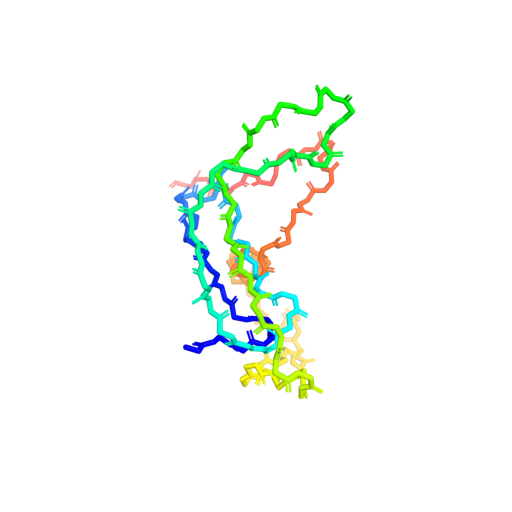 1.00 76.56 83 ALA A CA 1
ATOM 650 C C . ALA A 1 83 ? 0.660 8.886 7.265 1.00 76.56 83 ALA A C 1
ATOM 652 O O . ALA A 1 83 ? -0.079 9.698 6.711 1.00 76.56 83 ALA A O 1
ATOM 653 N N . GLY A 1 84 ? 1.110 9.070 8.507 1.00 65.31 84 GLY A N 1
ATOM 654 C CA . GLY A 1 84 ? 1.052 10.381 9.147 1.00 65.31 84 GLY A CA 1
ATOM 655 C C . GLY A 1 84 ? 2.100 11.299 8.514 1.00 65.31 84 GLY A C 1
ATOM 656 O O . GLY A 1 84 ? 3.263 10.920 8.426 1.00 65.31 84 GLY A O 1
ATOM 657 N N . LEU A 1 85 ? 1.715 12.511 8.105 1.00 55.84 85 LEU A N 1
ATOM 658 C CA . LEU A 1 85 ? 2.585 13.496 7.433 1.00 55.84 85 LEU A CA 1
ATOM 659 C C . LEU A 1 85 ? 3.717 14.083 8.313 1.00 55.84 85 LEU A C 1
ATOM 661 O O . LEU A 1 85 ? 4.361 15.038 7.903 1.00 55.84 85 LEU A O 1
ATOM 665 N N . GLY A 1 86 ? 3.976 13.520 9.498 1.00 53.78 86 GLY A N 1
ATOM 666 C CA . GLY A 1 86 ? 5.185 13.745 10.292 1.00 53.78 86 GLY A CA 1
ATOM 667 C C . GLY A 1 86 ? 5.527 15.198 10.651 1.00 53.78 86 GLY A C 1
ATOM 668 O O . GLY A 1 86 ? 6.317 15.844 9.976 1.00 53.78 86 GLY A O 1
ATOM 669 N N . GLY A 1 87 ? 5.056 15.637 11.820 1.00 41.59 87 GLY A N 1
ATOM 670 C CA . GLY A 1 87 ? 5.856 16.446 12.760 1.00 41.59 87 GLY A CA 1
ATOM 671 C C . GLY A 1 87 ? 6.164 15.680 14.059 1.00 41.59 87 GLY A C 1
ATOM 672 O O . GLY A 1 87 ? 7.188 15.896 14.697 1.00 41.59 87 GLY A O 1
ATOM 673 N N . ALA A 1 88 ? 5.316 14.711 14.403 1.00 48.62 88 ALA A N 1
ATOM 674 C CA . ALA A 1 88 ? 5.557 13.693 15.411 1.00 48.62 88 ALA A CA 1
ATOM 675 C C . ALA A 1 88 ? 5.311 12.339 14.745 1.00 48.62 88 ALA A C 1
ATOM 677 O O . ALA A 1 88 ? 4.242 12.102 14.178 1.00 48.62 88 ALA A O 1
ATOM 678 N N . VAL A 1 89 ? 6.323 11.475 14.749 1.00 48.09 89 VAL A N 1
ATOM 679 C CA . VAL A 1 89 ? 6.184 10.077 14.334 1.00 48.09 89 VAL A CA 1
ATOM 680 C C . VAL A 1 89 ? 5.045 9.483 15.161 1.00 48.09 89 VAL A C 1
ATOM 682 O O . VAL A 1 89 ? 5.032 9.653 16.379 1.00 48.09 89 VAL A O 1
ATOM 685 N N . PHE A 1 90 ? 4.076 8.834 14.515 1.00 49.38 90 PHE A N 1
ATOM 686 C CA . PHE A 1 90 ? 2.998 8.138 15.210 1.00 49.38 90 PHE A CA 1
ATOM 687 C C . PHE A 1 90 ? 3.612 6.928 15.933 1.00 49.38 90 PHE A C 1
ATOM 689 O O . PHE A 1 90 ? 3.717 5.840 15.376 1.00 49.38 90 PHE A O 1
ATOM 696 N N . GLN A 1 91 ? 4.139 7.153 17.137 1.00 43.00 91 GLN A N 1
ATOM 697 C CA . GLN A 1 91 ? 4.747 6.122 17.967 1.00 43.00 91 GLN A CA 1
ATOM 698 C C . GLN A 1 91 ? 3.627 5.402 18.724 1.00 43.00 91 GLN A C 1
ATOM 700 O O . GLN A 1 91 ? 2.886 6.065 19.453 1.00 43.00 91 GLN A O 1
ATOM 705 N N . PRO A 1 92 ? 3.479 4.073 18.589 1.00 42.28 92 PRO A N 1
ATOM 706 C CA . PRO A 1 92 ? 2.661 3.315 19.523 1.00 42.28 92 PRO A CA 1
ATOM 707 C C . PRO A 1 92 ? 3.256 3.522 20.921 1.00 42.28 92 PRO A C 1
ATOM 709 O O . PRO A 1 92 ? 4.443 3.254 21.121 1.00 42.28 92 PRO A O 1
ATOM 712 N N . GLN A 1 93 ? 2.471 4.037 21.871 1.00 41.25 93 GLN A N 1
ATOM 713 C CA . GLN A 1 93 ? 2.883 4.050 23.274 1.00 41.25 93 GLN A CA 1
ATOM 714 C C . GLN A 1 93 ? 3.133 2.599 23.701 1.00 41.25 93 GLN A C 1
ATOM 716 O O . GLN A 1 93 ? 2.230 1.769 23.636 1.00 41.25 93 GLN A O 1
ATOM 721 N N . GLN A 1 94 ? 4.368 2.288 24.095 1.00 37.09 94 GLN A N 1
ATOM 722 C CA . GLN A 1 94 ? 4.669 1.053 24.809 1.00 37.09 94 GLN A CA 1
ATOM 723 C C . GLN A 1 94 ? 4.418 1.302 26.296 1.00 37.09 94 GLN A C 1
ATOM 725 O O . GLN A 1 94 ? 5.035 2.197 26.875 1.00 37.09 94 GLN A O 1
ATOM 730 N N . ASN A 1 95 ? 3.500 0.526 26.872 1.00 38.78 95 ASN A N 1
ATOM 731 C CA . ASN A 1 95 ? 3.486 0.222 28.302 1.00 38.78 95 ASN A CA 1
ATOM 732 C C . ASN A 1 95 ? 4.359 -1.009 28.547 1.00 38.78 95 ASN A C 1
ATOM 734 O O . ASN A 1 95 ? 4.254 -1.954 27.730 1.00 38.78 95 ASN A O 1
#

Radius of gyration: 16.09 Å; chains: 1; bounding box: 37×28×45 Å

Sequence (95 aa):
MVLKGQPLTKGDHFRQLPVHSPTSGRVIGIEPYVSAHASGLPEITVIIETDGKDKWVERQPIEDFLSLTSDQIIQKVYQYGIAGLGGAVFQPQQN

InterPro domains:
  IPR010208 Ion-translocating oxidoreductase complex, subunit RnfC/RsxC [PTHR43034] (2-90)
  IPR026902 RnfC Barrel sandwich hybrid domain [PF13375] (2-53)
  IPR037225 NADH-ubiquinone oxidoreductase 51kDa subunit, FMN-binding domain superfamily [SSF142019] (32-90)

Foldseek 3Di:
DFAALQFPDDDDPLPAAGDTDNADFDFPDFAWAQDPDPVRGTDGDTDGDHPPPNHHDDDDDDPDCVPDDPVRVVVVCRNSRHADPDPPHPDDDDD

pLDDT: mean 86.83, std 16.35, range [37.09, 98.69]